Protein AF-A0A1H9U0S8-F1 (afdb_monomer)

Secondary structure (DSSP, 8-state):
-HHHHHHHHHHHHHHHHHTT--EETTEEGGGS-HHHHHHHHHHHHHHHTS--

Organism: NCBI:txid1601833

Nearest PDB structures (foldseek):
  8p7d-assembly1_B  TM=4.668E-01  e=2.803E+00  Homo sapiens

InterPro domains:
  IPR004102 Poly(ADP-ribose) polymerase, regulatory domain [PS51060] (1-52)

pLDDT: mean 78.17, std 12.87, range [44.25, 89.5]

Solvent-accessible surface area (backbone atoms only — not comparable to full-atom values): 3203 Å² total; per-residue (Å²): 118,71,66,59,58,53,53,53,46,54,50,53,48,51,57,37,45,75,69,75,43,61,60,56,97,92,38,47,55,90,80,48,52,67,73,53,48,51,50,55,61,66,47,43,68,67,54,61,66,73,78,110

Foldseek 3Di:
DVVVLVVVLVVLLVVCVVVVHQDDPNHGSVPDDSVSSVVVSVCVVVVVVVVD

Structure (mmCIF, N/CA/C/O backbone):
data_AF-A0A1H9U0S8-F1
#
_entry.id   AF-A0A1H9U0S8-F1
#
loop_
_atom_site.group_PDB
_atom_site.id
_atom_site.type_symbol
_atom_site.label_atom_id
_atom_site.label_alt_id
_atom_site.label_comp_id
_atom_site.label_asym_id
_atom_site.label_entity_id
_atom_site.label_seq_id
_atom_site.pdbx_PDB_ins_code
_atom_site.Cartn_x
_atom_site.Cartn_y
_atom_site.Cartn_z
_atom_site.occupancy
_atom_site.B_iso_or_equiv
_atom_site.auth_seq_id
_atom_site.auth_comp_id
_atom_site.auth_asym_id
_atom_site.auth_atom_id
_atom_site.pdbx_PDB_model_num
ATOM 1 N N . MET A 1 1 ? 11.093 -4.963 17.143 1.00 63.75 1 MET A N 1
ATOM 2 C CA . MET A 1 1 ? 10.209 -5.882 16.387 1.00 63.75 1 MET A CA 1
ATOM 3 C C . MET A 1 1 ? 9.024 -5.141 15.754 1.00 63.75 1 MET A C 1
ATOM 5 O O . MET A 1 1 ? 8.893 -5.213 14.544 1.00 63.75 1 MET A O 1
ATOM 9 N N . TYR A 1 2 ? 8.258 -4.332 16.500 1.00 63.56 2 TYR A N 1
ATOM 10 C CA . TYR A 1 2 ? 7.144 -3.522 15.958 1.00 63.56 2 TYR A CA 1
ATOM 11 C C . TYR A 1 2 ? 7.552 -2.381 15.006 1.00 63.56 2 TYR A C 1
ATOM 13 O O . TYR A 1 2 ? 6.888 -2.155 14.002 1.00 63.56 2 TYR A O 1
ATOM 21 N N . LEU A 1 3 ? 8.685 -1.717 15.263 1.00 68.19 3 LEU A N 1
ATOM 22 C CA . LEU A 1 3 ? 9.205 -0.640 14.404 1.00 68.19 3 LEU A CA 1
ATOM 23 C C . LEU A 1 3 ? 9.456 -1.084 12.953 1.00 68.19 3 LEU A C 1
ATOM 25 O O . LEU A 1 3 ? 9.222 -0.316 12.030 1.00 68.19 3 LEU A O 1
ATOM 29 N N . ARG A 1 4 ? 9.878 -2.337 12.737 1.00 76.62 4 ARG A N 1
ATOM 30 C CA . ARG A 1 4 ? 10.189 -2.857 11.397 1.00 76.62 4 ARG A CA 1
ATOM 31 C C . ARG A 1 4 ? 8.935 -2.996 10.527 1.00 76.62 4 ARG A C 1
ATOM 33 O O . ARG A 1 4 ? 8.974 -2.643 9.358 1.00 76.62 4 ARG A O 1
ATOM 40 N N . LEU A 1 5 ? 7.822 -3.430 11.122 1.00 75.56 5 LEU A N 1
ATOM 41 C CA . LEU A 1 5 ? 6.530 -3.559 10.437 1.00 75.56 5 LEU A CA 1
ATOM 42 C C . LEU A 1 5 ? 5.939 -2.199 10.047 1.00 75.56 5 LEU A C 1
ATOM 44 O O . LEU A 1 5 ? 5.341 -2.073 8.983 1.00 75.56 5 LEU A O 1
ATOM 48 N N . ILE A 1 6 ? 6.126 -1.179 10.890 1.00 80.81 6 ILE A N 1
ATOM 49 C CA . ILE A 1 6 ? 5.678 0.190 10.597 1.00 80.81 6 ILE A CA 1
ATOM 50 C C . ILE A 1 6 ? 6.493 0.772 9.439 1.00 80.81 6 ILE A C 1
ATOM 52 O O . ILE A 1 6 ? 5.917 1.286 8.488 1.00 80.81 6 ILE A O 1
ATOM 56 N N . VAL A 1 7 ? 7.821 0.626 9.476 1.00 85.44 7 VAL A N 1
ATOM 57 C CA . VAL A 1 7 ? 8.708 1.109 8.405 1.00 85.44 7 VAL A CA 1
ATOM 58 C C . VAL A 1 7 ? 8.409 0.419 7.070 1.00 85.44 7 VAL A C 1
ATOM 60 O O . VAL A 1 7 ? 8.345 1.085 6.041 1.00 85.44 7 VAL A O 1
ATOM 63 N N . GLU A 1 8 ? 8.179 -0.897 7.068 1.00 84.69 8 GLU A N 1
ATOM 64 C CA . GLU A 1 8 ? 7.783 -1.622 5.851 1.00 84.69 8 GLU A CA 1
ATOM 65 C C . GLU A 1 8 ? 6.444 -1.137 5.291 1.00 84.69 8 GLU A C 1
ATOM 67 O O . GLU A 1 8 ? 6.301 -1.000 4.078 1.00 84.69 8 GLU A O 1
ATOM 72 N N . ARG A 1 9 ? 5.472 -0.845 6.162 1.00 86.25 9 ARG A N 1
ATOM 73 C CA . ARG A 1 9 ? 4.167 -0.322 5.752 1.00 86.25 9 ARG A CA 1
ATOM 74 C C . ARG A 1 9 ? 4.293 1.041 5.073 1.00 86.25 9 ARG A C 1
ATOM 76 O O . ARG A 1 9 ? 3.740 1.226 3.994 1.00 86.25 9 ARG A O 1
ATOM 83 N N . GLU A 1 10 ? 5.011 1.970 5.697 1.00 88.00 10 GLU A N 1
ATOM 84 C CA . GLU A 1 10 ? 5.230 3.314 5.148 1.00 88.00 10 GLU A CA 1
ATOM 85 C C . GLU A 1 10 ? 5.945 3.246 3.796 1.00 88.00 10 GLU A C 1
ATOM 87 O O . GLU A 1 10 ? 5.543 3.909 2.843 1.00 88.00 10 GLU A O 1
ATOM 92 N N . ARG A 1 11 ? 6.941 2.361 3.673 1.00 88.81 11 ARG A N 1
ATOM 93 C CA . ARG A 1 11 ? 7.635 2.127 2.406 1.00 88.81 11 ARG A CA 1
ATOM 94 C C . ARG A 1 11 ? 6.692 1.623 1.307 1.00 88.81 11 ARG A C 1
ATOM 96 O O . ARG A 1 11 ? 6.756 2.127 0.192 1.00 88.81 11 ARG A O 1
ATOM 103 N N . MET A 1 12 ? 5.801 0.673 1.609 1.00 86.88 12 MET A N 1
ATOM 104 C CA . MET A 1 12 ? 4.810 0.192 0.631 1.00 86.88 12 MET A CA 1
ATOM 105 C C . MET A 1 12 ? 3.875 1.312 0.169 1.00 86.88 12 MET A C 1
ATOM 107 O O . MET A 1 12 ? 3.581 1.401 -1.019 1.00 86.88 12 MET A O 1
ATOM 111 N N . ILE A 1 13 ? 3.425 2.174 1.087 1.00 88.00 13 ILE A N 1
ATOM 112 C CA . ILE A 1 13 ? 2.567 3.322 0.756 1.00 88.00 13 ILE A CA 1
ATOM 113 C C . ILE A 1 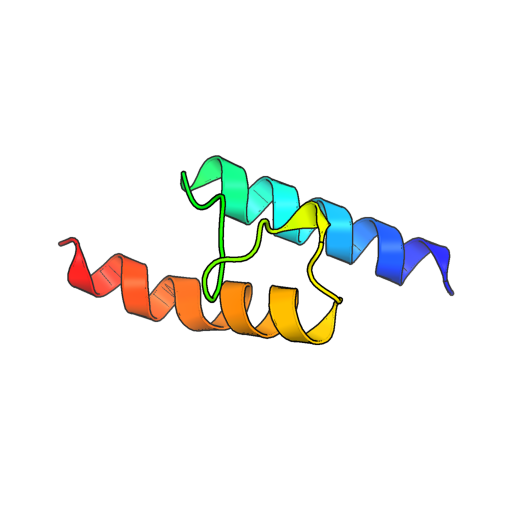13 ? 3.308 4.289 -0.172 1.00 88.00 13 ILE A C 1
ATOM 115 O O . ILE A 1 13 ? 2.755 4.680 -1.195 1.00 88.00 13 ILE A O 1
ATOM 119 N N . GLN A 1 14 ? 4.562 4.624 0.136 1.00 88.69 14 GLN A N 1
ATOM 120 C CA . GLN A 1 14 ? 5.373 5.516 -0.698 1.00 88.69 14 GLN A CA 1
ATOM 121 C C . GLN A 1 14 ? 5.608 4.954 -2.101 1.00 88.69 14 GLN A C 1
ATOM 123 O O . GLN A 1 14 ? 5.477 5.680 -3.082 1.00 88.69 14 GLN A O 1
ATOM 128 N N . GLU A 1 15 ? 5.934 3.665 -2.214 1.00 87.38 15 GLU A N 1
ATOM 129 C CA . GLU A 1 15 ?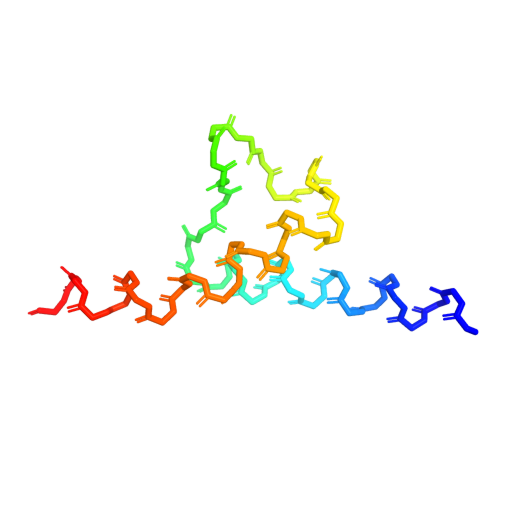 6.151 3.020 -3.512 1.00 87.38 15 GLU A CA 1
ATOM 130 C C . GLU A 1 15 ? 4.861 2.971 -4.346 1.00 87.38 15 GLU A C 1
ATOM 132 O O . GLU A 1 15 ? 4.904 3.242 -5.544 1.00 87.38 15 GLU A O 1
ATOM 137 N N . LEU A 1 16 ? 3.707 2.708 -3.721 1.00 85.00 16 LEU A N 1
ATOM 138 C CA . LEU A 1 16 ? 2.400 2.767 -4.385 1.00 85.00 16 LEU A CA 1
ATOM 139 C C . LEU A 1 16 ? 2.067 4.195 -4.858 1.00 85.00 16 LEU A C 1
ATOM 141 O O . LEU A 1 16 ? 1.706 4.393 -6.017 1.00 85.00 16 LEU A O 1
ATOM 145 N N . GLN A 1 17 ? 2.257 5.200 -4.001 1.00 86.00 17 GLN A N 1
ATOM 146 C CA . GLN A 1 17 ? 2.009 6.606 -4.342 1.00 86.00 17 GLN A CA 1
ATOM 147 C C . GLN A 1 17 ? 2.943 7.117 -5.448 1.00 86.00 17 GLN A C 1
ATOM 149 O O . GLN A 1 17 ? 2.519 7.909 -6.291 1.00 86.00 17 GLN A O 1
ATOM 154 N N . ALA A 1 18 ? 4.197 6.650 -5.486 1.00 86.56 18 ALA A N 1
ATOM 155 C CA . ALA A 1 18 ? 5.146 6.963 -6.555 1.00 86.56 18 ALA A CA 1
ATOM 156 C C . ALA A 1 18 ? 4.710 6.402 -7.920 1.00 86.56 18 ALA A C 1
ATOM 158 O O . ALA A 1 18 ? 5.111 6.926 -8.955 1.00 86.56 18 ALA A O 1
ATOM 159 N N . MET A 1 19 ? 3.872 5.362 -7.926 1.00 81.38 19 MET A N 1
ATOM 160 C CA . MET A 1 19 ? 3.250 4.791 -9.125 1.00 81.38 19 MET A CA 1
ATOM 161 C C . MET A 1 19 ? 1.860 5.384 -9.409 1.00 81.38 19 MET A C 1
ATOM 163 O O . MET A 1 19 ? 1.082 4.782 -10.139 1.00 81.38 19 MET A O 1
ATOM 167 N N . HIS A 1 20 ? 1.530 6.542 -8.825 1.00 81.81 20 HIS A N 1
ATOM 168 C CA . HIS A 1 20 ? 0.218 7.195 -8.932 1.00 81.81 20 HIS A CA 1
ATOM 169 C C . HIS A 1 20 ? -0.961 6.360 -8.405 1.00 81.81 20 HIS A C 1
ATOM 171 O O . HIS A 1 20 ? -2.118 6.608 -8.748 1.00 81.81 20 HIS A O 1
ATOM 177 N N . PHE A 1 21 ? -0.688 5.395 -7.527 1.00 83.50 21 PHE A N 1
ATOM 178 C CA . PHE A 1 21 ? -1.706 4.571 -6.895 1.00 83.50 21 PHE A CA 1
ATOM 179 C C . PHE A 1 21 ? -2.020 5.115 -5.498 1.00 83.50 21 PHE A C 1
ATOM 181 O O . PHE A 1 21 ? -1.181 5.062 -4.601 1.00 83.50 21 PHE A O 1
ATOM 188 N N . TYR A 1 22 ? -3.229 5.646 -5.309 1.00 84.19 22 TYR A N 1
ATOM 189 C CA . TYR A 1 22 ? -3.635 6.313 -4.059 1.00 84.19 22 TYR A CA 1
ATOM 190 C C . TYR A 1 22 ? -4.731 5.564 -3.293 1.00 84.19 22 TYR A C 1
ATOM 192 O O . TYR A 1 22 ? -4.913 5.784 -2.094 1.00 84.19 22 TYR A O 1
ATOM 200 N N . GLU A 1 23 ? -5.440 4.645 -3.952 1.00 85.94 23 GLU A N 1
ATOM 201 C CA . GLU A 1 23 ? -6.576 3.930 -3.373 1.00 85.94 23 GLU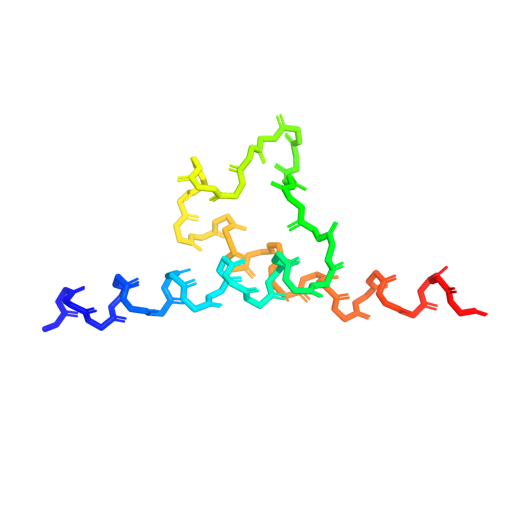 A CA 1
ATOM 202 C C . GLU A 1 23 ? -6.600 2.462 -3.806 1.00 85.94 23 GLU A C 1
ATOM 204 O O . GLU A 1 23 ? -6.379 2.145 -4.968 1.00 85.94 23 GLU A O 1
ATOM 209 N N . PHE A 1 24 ? -6.934 1.557 -2.885 1.00 84.81 24 PHE A N 1
ATOM 210 C CA . PHE A 1 24 ? -7.175 0.139 -3.160 1.00 84.81 24 PHE A CA 1
ATOM 211 C C . PHE A 1 24 ? -8.567 -0.238 -2.652 1.00 84.81 24 PHE A C 1
ATOM 213 O O . PHE A 1 24 ? -8.908 0.070 -1.509 1.00 84.81 24 PHE A O 1
ATOM 220 N N . GLU A 1 25 ? -9.374 -0.915 -3.476 1.00 82.75 25 GLU A N 1
ATOM 221 C CA . GLU A 1 25 ? -10.750 -1.317 -3.118 1.00 82.75 25 GLU A CA 1
ATOM 222 C C . GLU A 1 25 ? -11.624 -0.131 -2.639 1.00 82.75 25 GLU A C 1
ATOM 224 O O . GLU A 1 25 ? -12.416 -0.266 -1.703 1.00 82.75 25 GLU A O 1
ATOM 229 N N . GLY A 1 26 ? -11.448 1.054 -3.243 1.00 83.69 26 GLY A N 1
ATOM 230 C CA . GLY A 1 26 ? -12.189 2.276 -2.891 1.00 83.69 26 GLY A CA 1
ATOM 231 C C . GLY A 1 26 ? -11.815 2.875 -1.530 1.00 83.69 26 GLY A C 1
ATOM 232 O O . GLY A 1 26 ? -12.593 3.633 -0.949 1.00 83.69 26 GLY A O 1
ATOM 233 N N . ARG A 1 27 ? -10.655 2.499 -0.974 1.00 86.50 27 ARG A N 1
ATOM 234 C CA . ARG A 1 27 ? -10.120 3.049 0.275 1.00 86.50 27 ARG A CA 1
ATOM 235 C C . ARG A 1 27 ? -8.702 3.588 0.082 1.00 86.50 27 ARG A C 1
ATOM 237 O O . ARG A 1 27 ? -7.896 2.928 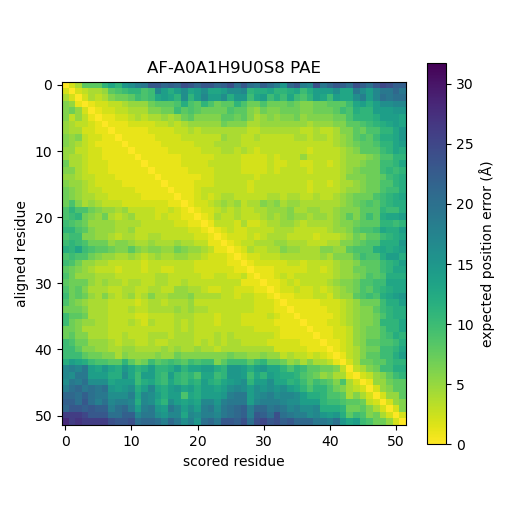-0.573 1.00 86.50 27 ARG A O 1
ATOM 244 N N . PRO A 1 28 ? -8.366 4.727 0.710 1.00 89.50 28 PRO A N 1
ATOM 245 C CA . PRO A 1 28 ? -7.031 5.302 0.621 1.00 89.50 28 PRO A CA 1
ATOM 246 C C . PRO A 1 28 ? -6.002 4.406 1.317 1.00 89.50 28 PRO A C 1
ATOM 248 O O . PRO A 1 28 ? -6.302 3.788 2.349 1.00 89.50 28 PRO A O 1
ATOM 251 N N . LEU A 1 29 ? -4.792 4.336 0.758 1.00 87.81 29 LEU A N 1
ATOM 252 C CA . LEU A 1 29 ? -3.719 3.441 1.215 1.00 87.81 29 LEU A CA 1
ATOM 253 C C . LEU A 1 29 ? -3.361 3.633 2.694 1.00 87.81 29 LEU A C 1
ATOM 255 O O . LEU A 1 29 ? -3.073 2.667 3.404 1.00 87.81 29 LEU A O 1
ATOM 259 N N . GLU A 1 30 ? -3.454 4.862 3.196 1.00 87.75 30 GLU A N 1
ATOM 260 C CA . GLU A 1 30 ? -3.154 5.220 4.583 1.00 87.75 30 GLU A CA 1
ATOM 261 C C . GLU A 1 30 ? -4.153 4.609 5.570 1.00 87.75 30 GLU A C 1
ATOM 263 O O . GLU A 1 30 ? -3.821 4.424 6.743 1.00 87.75 30 GLU A O 1
ATOM 268 N N . LYS A 1 31 ? -5.361 4.258 5.112 1.00 88.62 31 LYS A N 1
ATOM 269 C CA . LYS A 1 31 ? -6.398 3.599 5.922 1.00 88.62 31 LYS A CA 1
ATOM 270 C C . LYS A 1 31 ? -6.372 2.076 5.806 1.00 88.62 31 LYS A C 1
ATOM 272 O O . LYS A 1 31 ? -7.148 1.401 6.481 1.00 88.62 31 LYS A O 1
ATOM 277 N N . LEU A 1 32 ? -5.497 1.522 4.969 1.00 86.31 32 LEU A N 1
ATOM 278 C CA . LEU A 1 32 ? -5.366 0.082 4.794 1.00 86.31 32 LEU A CA 1
ATOM 279 C C . LEU A 1 32 ? -4.473 -0.532 5.875 1.00 86.31 32 LEU A C 1
ATOM 281 O O . LEU A 1 32 ? -3.438 0.018 6.278 1.00 86.31 32 LEU A O 1
ATOM 285 N N . GLY A 1 33 ? -4.868 -1.725 6.320 1.00 86.50 33 GLY A N 1
ATOM 286 C CA . GLY A 1 33 ? -4.024 -2.576 7.152 1.00 86.50 33 GLY A CA 1
ATOM 287 C C . GLY A 1 33 ? -2.874 -3.191 6.349 1.00 86.50 33 GLY A C 1
ATOM 288 O O . GLY A 1 33 ? -2.941 -3.303 5.125 1.00 86.50 33 GLY A O 1
ATOM 289 N N . TYR A 1 34 ? -1.836 -3.667 7.041 1.00 85.00 34 TYR A N 1
ATOM 290 C CA . TYR A 1 34 ? -0.642 -4.262 6.418 1.00 85.00 34 TYR A CA 1
ATOM 291 C C . TYR A 1 34 ? -0.973 -5.362 5.390 1.00 85.00 34 TYR A C 1
ATOM 293 O O . TYR A 1 34 ? -0.449 -5.357 4.283 1.00 85.00 34 TYR A O 1
ATOM 301 N N . ASN A 1 35 ? -1.915 -6.262 5.697 1.00 86.62 35 ASN A N 1
ATOM 302 C CA . ASN A 1 35 ? -2.314 -7.340 4.779 1.00 86.62 35 ASN A CA 1
ATOM 303 C C . ASN A 1 35 ? -3.081 -6.852 3.538 1.00 86.62 35 ASN A C 1
ATOM 305 O O . ASN A 1 35 ? -3.109 -7.539 2.519 1.00 86.62 35 ASN A O 1
ATOM 309 N N . GLN A 1 36 ? -3.754 -5.703 3.614 1.00 86.88 36 GLN A N 1
ATOM 310 C CA . GLN A 1 36 ? -4.421 -5.095 2.459 1.00 86.88 36 GLN A CA 1
ATOM 311 C C . GLN A 1 36 ? -3.401 -4.373 1.580 1.00 86.88 36 GLN A C 1
ATOM 313 O O . GLN A 1 36 ? -3.389 -4.601 0.377 1.00 86.88 36 GLN A O 1
ATOM 318 N N . LEU A 1 37 ? -2.484 -3.615 2.192 1.00 86.62 37 LE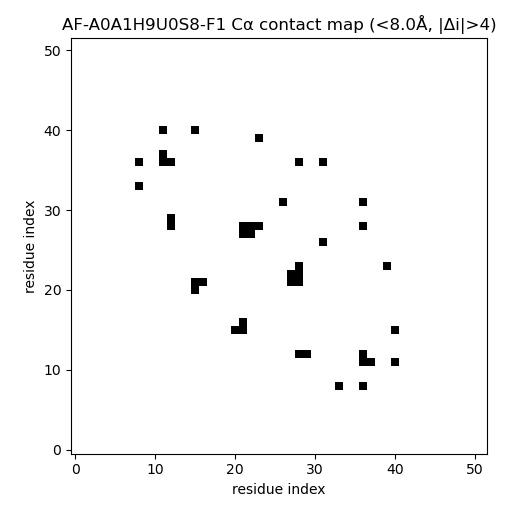U A N 1
ATOM 319 C CA . LEU A 1 37 ? -1.355 -2.994 1.493 1.00 86.62 37 LEU A CA 1
ATOM 320 C C . LEU A 1 37 ? -0.489 -4.031 0.791 1.00 86.62 37 LEU A C 1
ATOM 322 O O . LEU A 1 37 ? -0.188 -3.875 -0.382 1.00 86.62 37 LEU A O 1
ATOM 326 N N . LYS A 1 38 ? -0.173 -5.143 1.459 1.00 86.56 38 LYS A N 1
ATOM 327 C CA . LYS A 1 38 ? 0.581 -6.244 0.855 1.00 86.56 38 LYS A CA 1
ATOM 328 C C . LYS A 1 38 ? -0.138 -6.844 -0.357 1.00 86.56 38 LYS A C 1
ATOM 330 O O . LYS A 1 38 ? 0.515 -7.194 -1.331 1.00 86.56 38 LYS A O 1
ATOM 335 N N . ARG A 1 39 ? -1.472 -6.950 -0.329 1.00 85.44 39 ARG A N 1
ATOM 336 C CA . ARG A 1 39 ? -2.257 -7.417 -1.486 1.00 85.44 39 ARG A CA 1
ATOM 337 C C . ARG A 1 39 ? -2.253 -6.410 -2.633 1.00 85.44 39 ARG A C 1
ATOM 339 O O . ARG A 1 39 ? -2.068 -6.824 -3.771 1.00 85.44 39 ARG A O 1
ATOM 346 N N . ALA A 1 40 ? -2.406 -5.122 -2.331 1.00 82.56 40 ALA A N 1
ATOM 347 C CA . ALA A 1 40 ? -2.273 -4.050 -3.316 1.00 82.56 40 ALA A CA 1
ATOM 348 C C . ALA A 1 40 ? -0.879 -4.066 -3.962 1.00 82.56 40 ALA A C 1
ATOM 350 O O . ALA A 1 40 ? -0.748 -4.016 -5.178 1.00 82.56 40 ALA A O 1
ATOM 351 N N . TYR A 1 41 ? 0.150 -4.246 -3.137 1.00 80.88 41 TYR A N 1
ATOM 352 C CA . TYR A 1 41 ? 1.546 -4.279 -3.546 1.00 80.88 41 TYR A CA 1
ATOM 353 C C . TYR A 1 41 ? 1.909 -5.503 -4.401 1.00 80.88 41 TYR A C 1
ATOM 355 O O . TYR A 1 41 ? 2.661 -5.383 -5.359 1.00 80.88 41 TYR A O 1
ATOM 363 N N . VAL A 1 42 ? 1.362 -6.685 -4.096 1.00 79.69 42 VAL A N 1
ATOM 364 C CA . VAL A 1 42 ? 1.597 -7.909 -4.889 1.00 79.69 42 VAL A CA 1
ATOM 365 C C . VAL A 1 42 ? 0.833 -7.895 -6.217 1.00 79.69 42 VAL A C 1
ATOM 367 O O . VAL A 1 42 ? 1.332 -8.444 -7.191 1.00 79.69 42 VAL A O 1
ATOM 370 N N . ARG A 1 43 ? -0.342 -7.253 -6.282 1.00 71.06 43 ARG A N 1
ATOM 371 C CA . ARG A 1 43 ? -1.120 -7.101 -7.528 1.00 71.06 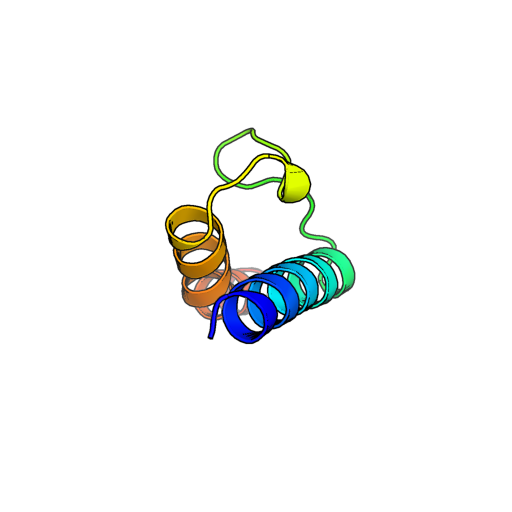43 ARG A CA 1
ATOM 372 C C . ARG A 1 43 ? -0.598 -6.008 -8.467 1.00 71.06 43 ARG A C 1
ATOM 374 O O . ARG A 1 43 ? -0.970 -5.989 -9.633 1.00 71.06 43 ARG A O 1
ATOM 381 N N . LEU A 1 44 ? 0.255 -5.100 -7.990 1.00 66.00 44 LEU A N 1
ATOM 382 C CA . LEU A 1 44 ? 0.858 -4.036 -8.808 1.00 66.00 44 LEU A CA 1
ATOM 383 C C . LEU A 1 44 ? 1.569 -4.523 -10.085 1.00 66.00 44 LEU A C 1
ATOM 385 O O . LEU A 1 44 ? 1.324 -3.922 -11.129 1.00 66.00 44 LEU A O 1
ATOM 389 N N . PRO A 1 45 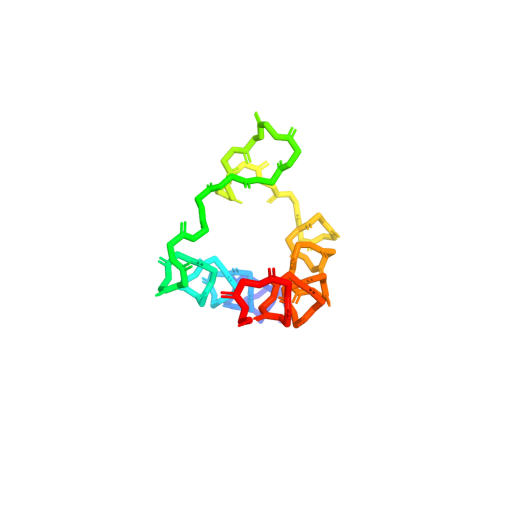? 2.446 -5.551 -10.061 1.00 59.75 45 PRO A N 1
ATOM 390 C CA . PRO A 1 45 ? 3.089 -6.033 -11.284 1.00 59.75 45 PRO A CA 1
ATOM 391 C C . PRO A 1 45 ? 2.082 -6.507 -12.340 1.00 59.75 45 PRO A C 1
ATOM 393 O O . PRO A 1 45 ? 2.315 -6.282 -13.520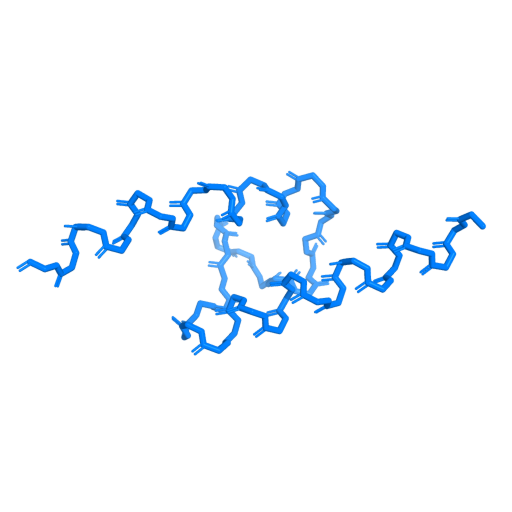 1.00 59.75 45 PRO A O 1
ATOM 396 N N . GLU A 1 46 ? 0.940 -7.065 -11.927 1.00 57.94 46 GLU A N 1
ATOM 397 C CA . GLU A 1 46 ? -0.123 -7.524 -12.835 1.00 57.94 46 GLU A CA 1
ATOM 398 C C . GLU A 1 46 ? -0.881 -6.350 -13.483 1.00 57.94 46 GLU A C 1
ATOM 400 O O . GLU A 1 46 ? -1.326 -6.448 -14.621 1.00 57.94 46 GLU A O 1
ATOM 405 N N . LEU A 1 47 ? -1.013 -5.218 -12.780 1.00 55.75 47 LEU A N 1
ATOM 406 C CA . LEU A 1 47 ? -1.649 -4.007 -13.315 1.00 55.75 47 LEU A CA 1
ATOM 407 C C . LEU A 1 47 ? -0.719 -3.226 -14.252 1.00 55.75 47 LEU A C 1
ATOM 409 O O . LEU A 1 47 ? -1.192 -2.612 -15.203 1.00 55.75 47 LEU A O 1
ATOM 413 N N . LYS A 1 48 ? 0.598 -3.284 -14.015 1.00 52.88 48 LYS A N 1
ATOM 414 C CA . LYS A 1 48 ? 1.615 -2.607 -14.835 1.00 52.88 48 LYS A CA 1
ATOM 415 C C . LYS A 1 48 ? 1.720 -3.167 -16.256 1.00 52.88 48 LYS A C 1
ATOM 417 O O . LYS A 1 48 ? 2.075 -2.427 -17.164 1.00 52.88 48 LYS A O 1
ATOM 422 N N . GLU A 1 49 ? 1.433 -4.454 -16.441 1.00 51.00 49 GLU A N 1
ATOM 423 C CA . GLU A 1 49 ? 1.443 -5.102 -17.761 1.00 51.00 49 GLU A CA 1
ATOM 424 C C . GLU A 1 49 ? 0.167 -4.839 -18.571 1.00 51.00 49 GLU A C 1
ATOM 426 O O . GLU A 1 49 ? 0.179 -5.009 -19.783 1.00 51.00 49 GLU A O 1
ATOM 431 N N . LEU A 1 50 ? -0.923 -4.404 -17.931 1.00 49.66 50 LEU A N 1
ATOM 432 C CA . LEU A 1 50 ? -2.196 -4.125 -18.606 1.00 49.66 50 LEU A CA 1
ATOM 433 C C . LEU A 1 50 ? -2.306 -2.686 -19.138 1.00 49.66 50 LEU A C 1
ATOM 435 O O . LEU A 1 50 ? -3.252 -2.383 -19.860 1.00 49.66 50 LEU A O 1
ATOM 439 N N . GLU A 1 51 ? -1.361 -1.810 -18.783 1.00 45.28 51 GLU A N 1
ATOM 440 C CA .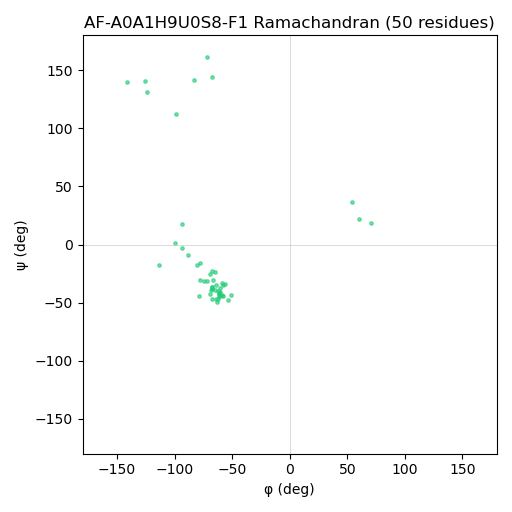 GLU A 1 51 ? -1.289 -0.422 -19.266 1.00 45.28 51 GLU A CA 1
ATOM 441 C C . GLU A 1 51 ? -0.272 -0.235 -20.420 1.00 45.28 51 GLU A C 1
ATOM 443 O O . GLU A 1 51 ? -0.111 0.881 -20.914 1.00 45.28 51 GLU A O 1
ATOM 448 N N . ALA A 1 52 ? 0.396 -1.317 -20.858 1.00 44.25 52 ALA A N 1
ATOM 449 C CA . ALA A 1 52 ? 1.305 -1.367 -22.014 1.00 44.25 52 ALA A CA 1
ATOM 450 C C . ALA A 1 52 ? 0.617 -1.952 -23.258 1.00 44.25 52 ALA A C 1
ATOM 452 O O . ALA A 1 52 ? 0.891 -1.435 -24.367 1.00 44.25 52 ALA A O 1
#

Sequence (52 aa):
MYLRLIVERERMIQELQAMHFYEFEGRPLEKLGYNQLKRAYVRLPELKELEA

Mean predicted aligned error: 6.79 Å

Radius of gyration: 11.27 Å; Cα contacts (8 Å, |Δi|>4): 21; chains: 1; bounding box: 22×15×38 Å